Protein AF-A0A933H147-F1 (afdb_monomer)

Sequence (94 aa):
MHCDARVRTSVTIDPDVAERLKDLARRRRASFKETLNEVLRRGLTAQERALEAPPFKVEPHAGGFRPGVDTGKLNQLLDELEVGDFIREAGSGS

Secondary structure (DSSP, 8-state):
--------------HHHHHHHHHHHHHHT--HHHHHHHHHHHHHHHHHHHHHSPP---------PPTT--GGGHHHHHHHHHHHHHHHHTTS--

pLDDT: mean 77.01, std 18.23, range [37.62, 98.31]

Mean predicted aligned error: 16.49 Å

Structure (mmCIF, N/CA/C/O backbone):
data_AF-A0A933H147-F1
#
_entry.id   AF-A0A933H147-F1
#
loop_
_atom_site.group_PDB
_atom_site.id
_atom_site.type_symbol
_atom_site.label_atom_id
_atom_site.label_alt_id
_atom_site.label_comp_id
_atom_site.label_asym_id
_atom_site.label_entity_id
_atom_site.label_seq_id
_atom_site.pdbx_PDB_ins_code
_atom_site.Cartn_x
_atom_site.Cartn_y
_atom_site.Cartn_z
_atom_site.occupancy
_atom_site.B_iso_or_equiv
_atom_site.auth_seq_id
_atom_site.auth_comp_id
_atom_site.auth_asym_id
_atom_site.auth_atom_id
_atom_site.pdbx_PDB_model_num
ATOM 1 N N . MET A 1 1 ? -28.550 -13.875 5.187 1.00 45.47 1 MET A N 1
ATOM 2 C CA . MET A 1 1 ? -27.653 -13.625 6.334 1.00 45.47 1 MET A CA 1
ATOM 3 C C . MET A 1 1 ? -26.331 -13.120 5.777 1.00 45.47 1 MET A C 1
ATOM 5 O O . MET A 1 1 ? -25.663 -13.878 5.092 1.00 45.47 1 MET A O 1
ATOM 9 N N . HIS A 1 2 ? -26.005 -11.840 5.960 1.00 50.91 2 HIS A N 1
ATOM 10 C CA . HIS A 1 2 ? -24.692 -11.303 5.593 1.00 50.91 2 HIS A CA 1
ATOM 11 C C . HIS A 1 2 ? -23.765 -11.508 6.790 1.00 50.91 2 HIS A C 1
ATOM 13 O O . HIS A 1 2 ? -23.769 -10.710 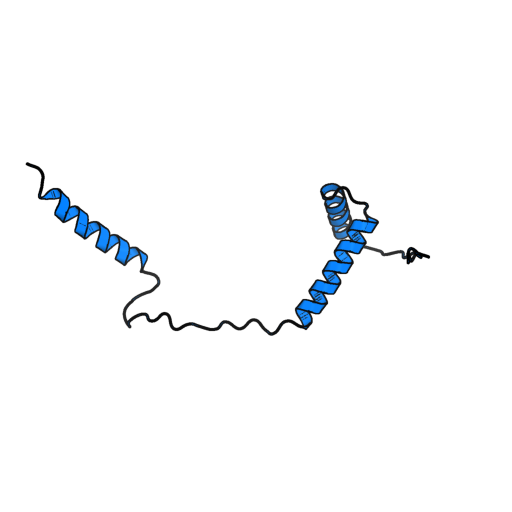7.723 1.00 50.91 2 HIS A O 1
ATOM 19 N N . CYS A 1 3 ? -23.020 -12.611 6.804 1.00 49.94 3 CYS A N 1
ATOM 20 C CA . CYS A 1 3 ? -21.890 -12.728 7.713 1.00 49.94 3 CYS A CA 1
ATOM 21 C C . CYS A 1 3 ? -20.823 -11.749 7.216 1.00 49.94 3 CYS A C 1
ATOM 23 O O . CYS A 1 3 ? -20.243 -11.963 6.153 1.00 49.94 3 CYS A O 1
ATOM 25 N N . ASP A 1 4 ? -20.588 -10.665 7.956 1.00 54.25 4 ASP A N 1
ATOM 26 C CA . ASP A 1 4 ? -19.374 -9.862 7.806 1.00 54.25 4 ASP A CA 1
ATOM 27 C C . ASP A 1 4 ? -18.209 -10.818 8.095 1.00 54.25 4 ASP A C 1
ATOM 29 O O . ASP A 1 4 ? -17.971 -11.185 9.245 1.00 54.25 4 ASP A O 1
ATOM 33 N N . ALA A 1 5 ? -17.573 -11.343 7.043 1.00 65.06 5 ALA A N 1
ATOM 34 C CA . ALA A 1 5 ? -16.484 -12.314 7.117 1.00 65.06 5 ALA A CA 1
ATOM 35 C C . ALA A 1 5 ? -15.219 -11.631 7.659 1.00 65.06 5 ALA A C 1
ATOM 37 O O . ALA A 1 5 ? -14.228 -11.421 6.958 1.00 65.06 5 ALA A O 1
ATOM 38 N N . ARG A 1 6 ? -15.284 -11.195 8.915 1.00 73.75 6 ARG A N 1
ATOM 39 C CA . ARG A 1 6 ? -14.266 -10.387 9.562 1.00 73.75 6 ARG A CA 1
ATOM 40 C C . ARG A 1 6 ? -13.451 -11.268 10.480 1.00 73.75 6 ARG A C 1
ATOM 42 O O . ARG A 1 6 ? -13.843 -11.589 11.596 1.00 73.75 6 ARG A O 1
ATOM 49 N N . VAL A 1 7 ? -12.281 -11.637 9.986 1.00 86.38 7 VAL A N 1
ATOM 50 C CA . VAL A 1 7 ? -11.254 -12.311 10.775 1.00 86.38 7 VAL A CA 1
ATOM 51 C C . VAL A 1 7 ? -10.491 -11.292 11.624 1.00 86.38 7 VAL A C 1
ATOM 53 O O . VAL A 1 7 ? -10.274 -10.148 11.209 1.00 86.38 7 VAL A O 1
ATOM 56 N N . ARG A 1 8 ? -10.101 -11.692 12.840 1.00 88.75 8 ARG A N 1
ATOM 57 C CA . ARG A 1 8 ? -9.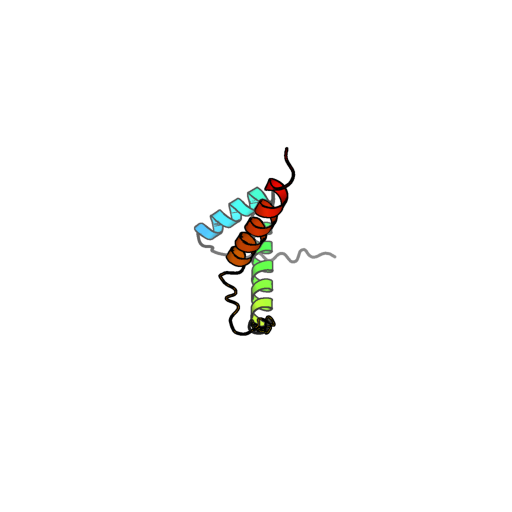224 -10.897 13.708 1.00 88.75 8 ARG A CA 1
ATOM 58 C C . ARG A 1 8 ? -7.787 -11.352 13.503 1.00 88.75 8 ARG A C 1
ATOM 60 O O . ARG A 1 8 ? -7.425 -12.445 13.920 1.00 88.75 8 ARG A O 1
ATOM 67 N N . THR A 1 9 ? -6.978 -10.480 12.918 1.00 87.88 9 THR A N 1
ATOM 68 C CA . THR A 1 9 ? -5.565 -10.743 12.637 1.00 87.88 9 THR A CA 1
ATOM 69 C C . THR A 1 9 ? -4.724 -9.614 13.216 1.00 87.88 9 THR A C 1
ATOM 71 O O . THR A 1 9 ? -5.095 -8.447 13.097 1.00 87.88 9 THR A O 1
ATOM 74 N N . SER A 1 10 ? -3.605 -9.962 13.851 1.00 91.00 10 SER A N 1
ATOM 75 C CA . SER A 1 10 ? -2.563 -9.003 14.220 1.00 91.00 10 SER A CA 1
ATOM 76 C C . SER A 1 10 ? -1.484 -9.051 13.150 1.00 91.00 10 SER A C 1
ATOM 78 O O . SER A 1 10 ? -0.971 -10.127 12.853 1.00 91.00 10 SER A O 1
ATOM 80 N N . VAL A 1 11 ? -1.168 -7.905 12.556 1.00 91.06 11 VAL A N 1
ATOM 81 C CA . VAL A 1 11 ? -0.128 -7.782 11.531 1.00 91.06 11 VAL A CA 1
ATOM 82 C C . VAL A 1 11 ? 0.868 -6.744 12.018 1.00 91.06 11 VAL A C 1
ATOM 84 O O . VAL A 1 11 ? 0.490 -5.604 12.286 1.00 91.06 11 VAL A O 1
ATOM 87 N N . THR A 1 12 ? 2.127 -7.148 12.143 1.00 95.38 12 THR A N 1
ATOM 88 C CA . THR A 1 12 ? 3.238 -6.228 12.389 1.00 95.38 12 THR A CA 1
ATOM 89 C C . THR A 1 12 ? 3.644 -5.608 11.059 1.00 95.38 12 THR A C 1
ATOM 91 O O . THR A 1 12 ? 3.822 -6.328 10.080 1.00 95.38 12 THR A O 1
ATOM 94 N N . ILE A 1 13 ? 3.765 -4.284 11.017 1.00 95.88 13 ILE A N 1
ATOM 95 C CA . ILE A 1 13 ? 4.169 -3.529 9.827 1.00 95.88 13 ILE A CA 1
ATOM 96 C C . ILE A 1 13 ? 5.320 -2.599 10.180 1.00 95.88 13 ILE A C 1
ATOM 98 O O . ILE A 1 13 ? 5.399 -2.113 11.312 1.00 95.88 13 ILE A O 1
ATOM 102 N N . ASP A 1 14 ? 6.180 -2.337 9.203 1.00 97.81 14 ASP A N 1
ATOM 103 C CA . ASP A 1 14 ? 7.289 -1.411 9.379 1.00 97.81 14 ASP A CA 1
ATOM 104 C C . ASP A 1 14 ? 6.791 0.016 9.678 1.00 97.81 14 ASP A C 1
ATOM 106 O O . ASP A 1 14 ? 5.722 0.422 9.194 1.00 97.81 14 ASP A O 1
ATOM 110 N N . PRO A 1 15 ? 7.542 0.803 10.475 1.00 97.50 15 PRO A N 1
ATOM 111 C CA . PRO A 1 15 ? 7.119 2.142 10.876 1.00 97.50 15 PRO A CA 1
ATOM 112 C C . PRO A 1 15 ? 6.843 3.076 9.693 1.00 97.50 15 PRO A C 1
ATOM 114 O O . PRO A 1 15 ? 5.871 3.831 9.717 1.00 97.50 15 PRO A O 1
ATOM 117 N N . ASP A 1 16 ? 7.651 3.014 8.634 1.00 97.88 16 ASP A N 1
ATOM 118 C CA . ASP A 1 16 ? 7.481 3.864 7.455 1.00 97.88 16 ASP A CA 1
ATOM 119 C C . ASP A 1 16 ? 6.210 3.498 6.668 1.00 97.88 16 ASP A C 1
ATOM 121 O O . ASP A 1 16 ? 5.482 4.381 6.204 1.00 97.88 16 ASP A O 1
ATOM 125 N N . VAL A 1 17 ? 5.889 2.205 6.578 1.00 97.69 17 VAL A N 1
ATOM 126 C CA . VAL A 1 17 ? 4.655 1.713 5.956 1.00 97.69 17 VAL A CA 1
ATOM 127 C C . VAL A 1 17 ? 3.439 2.158 6.767 1.00 97.69 17 VAL A C 1
ATOM 129 O O . VAL A 1 17 ? 2.449 2.622 6.192 1.00 97.69 17 VAL A O 1
ATOM 132 N N . ALA A 1 18 ? 3.515 2.078 8.098 1.00 97.25 18 ALA A N 1
ATOM 133 C CA . ALA A 1 18 ? 2.451 2.529 8.989 1.00 97.25 18 ALA A CA 1
ATOM 134 C C . ALA A 1 18 ? 2.135 4.020 8.799 1.00 97.25 18 ALA A C 1
ATOM 136 O O . ALA A 1 18 ? 0.963 4.384 8.665 1.00 97.25 18 ALA A O 1
ATOM 137 N N . GLU A 1 19 ? 3.157 4.877 8.730 1.00 98.12 19 GLU A N 1
ATOM 138 C CA . GLU A 1 19 ? 2.977 6.316 8.508 1.00 98.12 19 GLU A CA 1
ATOM 139 C C . GLU A 1 19 ? 2.372 6.615 7.130 1.00 98.12 19 GLU A C 1
ATOM 141 O O . GLU A 1 19 ? 1.391 7.357 7.027 1.00 98.12 19 GLU A O 1
ATOM 146 N N . ARG A 1 20 ? 2.847 5.949 6.068 1.00 98.00 20 ARG A N 1
ATOM 147 C CA . ARG A 1 20 ? 2.268 6.091 4.718 1.00 98.00 20 ARG A CA 1
ATOM 148 C C . ARG A 1 20 ? 0.793 5.693 4.675 1.00 98.00 20 ARG A C 1
ATOM 150 O O . ARG A 1 20 ? -0.008 6.361 4.013 1.00 98.00 20 ARG A O 1
ATOM 157 N N . LEU A 1 21 ? 0.420 4.623 5.378 1.00 97.75 21 LEU A N 1
ATOM 158 C CA . LEU A 1 21 ? -0.965 4.162 5.473 1.00 97.75 21 LEU A CA 1
ATOM 159 C C . LEU A 1 21 ? -1.845 5.134 6.265 1.00 97.75 21 LEU A C 1
ATOM 161 O O . LEU A 1 21 ? -2.968 5.402 5.838 1.00 97.75 21 LEU A O 1
ATOM 165 N N . LYS A 1 22 ? -1.352 5.705 7.371 1.00 97.69 22 LYS A N 1
ATOM 166 C CA . LYS A 1 22 ? -2.072 6.741 8.136 1.00 97.69 22 LYS A CA 1
ATOM 167 C C . LYS A 1 22 ? -2.321 7.986 7.291 1.00 97.69 22 LYS A C 1
ATOM 169 O O . LYS A 1 22 ? -3.439 8.503 7.262 1.00 97.69 22 LYS A O 1
ATOM 174 N N . ASP A 1 23 ? -1.310 8.434 6.556 1.00 98.31 23 ASP A N 1
ATOM 175 C CA . ASP A 1 23 ? -1.438 9.566 5.647 1.00 98.31 23 ASP A CA 1
ATOM 176 C C . ASP A 1 23 ? -2.448 9.303 4.531 1.00 98.31 23 ASP A C 1
ATOM 178 O O . ASP A 1 23 ? -3.264 10.168 4.201 1.00 98.31 23 ASP A O 1
ATOM 182 N N . LEU A 1 24 ? -2.418 8.100 3.955 1.00 97.88 24 LEU A N 1
ATOM 183 C CA . LEU A 1 24 ? -3.378 7.689 2.940 1.00 97.88 24 LEU A CA 1
ATOM 184 C C . LEU A 1 24 ? -4.806 7.638 3.499 1.00 97.88 24 LEU A C 1
ATOM 186 O O . LEU A 1 24 ? -5.721 8.152 2.857 1.00 97.88 24 LEU A O 1
ATOM 190 N N . ALA A 1 25 ? -4.984 7.087 4.700 1.00 97.88 25 ALA A N 1
ATOM 191 C CA . ALA A 1 25 ? -6.269 7.020 5.389 1.00 97.88 25 ALA A CA 1
ATOM 192 C C . ALA A 1 25 ? -6.840 8.422 5.644 1.00 97.88 25 ALA A C 1
ATOM 194 O O . ALA A 1 25 ? -7.998 8.692 5.322 1.00 97.88 25 ALA A O 1
ATOM 195 N N . ARG A 1 26 ? -5.997 9.352 6.117 1.00 97.88 26 ARG A N 1
ATOM 196 C CA . ARG A 1 26 ? -6.351 10.765 6.314 1.00 97.88 26 ARG A CA 1
ATOM 197 C C . ARG A 1 26 ? -6.787 11.430 5.009 1.00 97.88 26 ARG A C 1
ATOM 199 O O . ARG A 1 26 ? -7.836 12.068 4.979 1.00 97.88 26 ARG A O 1
ATOM 206 N N . ARG A 1 27 ? -6.023 11.251 3.923 1.00 97.81 27 ARG A N 1
ATOM 207 C CA . ARG A 1 27 ? -6.357 11.800 2.594 1.00 97.81 27 ARG A CA 1
ATOM 208 C C . ARG A 1 27 ? -7.687 11.265 2.059 1.00 97.81 27 ARG A C 1
ATOM 210 O O . ARG A 1 27 ? -8.427 12.007 1.422 1.00 97.81 27 ARG A O 1
ATOM 217 N N . ARG A 1 28 ? -7.995 9.996 2.331 1.00 95.88 28 ARG A N 1
ATOM 218 C CA . ARG A 1 28 ? -9.215 9.317 1.866 1.00 95.88 28 ARG A CA 1
ATOM 219 C C . ARG A 1 28 ? -10.405 9.440 2.818 1.00 95.88 28 ARG A C 1
ATOM 221 O O . ARG A 1 28 ? -11.487 8.995 2.459 1.00 95.88 28 ARG A O 1
ATOM 228 N N . ARG A 1 29 ? -10.218 10.028 4.008 1.00 96.81 29 ARG A N 1
ATOM 229 C CA . ARG A 1 29 ? -11.209 10.049 5.102 1.00 96.81 29 ARG A CA 1
ATOM 230 C C . ARG A 1 29 ? -11.752 8.649 5.431 1.00 96.81 29 ARG A C 1
ATOM 232 O O . ARG A 1 29 ? -12.940 8.487 5.686 1.00 96.81 29 ARG A O 1
ATOM 239 N N . ALA A 1 30 ? -10.876 7.648 5.417 1.00 95.94 30 ALA A N 1
ATOM 240 C CA . ALA A 1 30 ? -11.205 6.252 5.704 1.00 95.94 30 ALA A CA 1
ATOM 241 C C . ALA A 1 30 ? -10.493 5.778 6.977 1.00 95.94 30 ALA A C 1
ATOM 243 O O . ALA A 1 30 ? -9.518 6.392 7.419 1.00 95.94 30 ALA A O 1
ATOM 244 N N . SER A 1 31 ? -10.939 4.667 7.570 1.00 96.56 31 SER A N 1
ATOM 245 C CA . SER A 1 31 ? -10.215 4.081 8.700 1.00 96.56 31 SER A CA 1
ATOM 246 C C . SER A 1 31 ? -8.890 3.451 8.258 1.00 96.56 31 SER A C 1
ATOM 248 O O . SER A 1 31 ? -8.704 3.045 7.104 1.00 96.56 31 SER A O 1
ATOM 250 N N . PHE A 1 32 ? -7.964 3.305 9.210 1.00 94.62 32 PHE A N 1
ATOM 251 C CA . PHE A 1 32 ? -6.695 2.614 8.977 1.00 94.62 32 PHE A CA 1
ATOM 252 C C . PHE A 1 32 ? -6.911 1.177 8.476 1.00 94.62 32 PHE A C 1
ATOM 254 O O . PHE A 1 32 ? -6.258 0.752 7.530 1.00 94.62 32 PHE A O 1
ATOM 261 N N . LYS A 1 33 ? -7.879 0.447 9.055 1.00 93.06 33 LYS A N 1
ATOM 262 C CA . LYS A 1 33 ? -8.207 -0.937 8.666 1.00 93.06 33 LYS A CA 1
ATOM 263 C C . LYS A 1 33 ? -8.697 -1.022 7.220 1.00 93.06 33 LYS A C 1
ATOM 265 O O . LYS A 1 33 ? -8.295 -1.921 6.488 1.00 93.06 33 LYS A O 1
ATOM 270 N N . GLU A 1 34 ? -9.599 -0.126 6.827 1.00 95.25 34 GLU A N 1
ATOM 271 C CA . GLU A 1 34 ? -10.126 -0.088 5.459 1.00 95.25 34 GLU A CA 1
ATOM 272 C C . GLU A 1 34 ? -9.012 0.217 4.465 1.00 95.25 34 GLU A C 1
ATOM 274 O O . GLU A 1 34 ? -8.838 -0.525 3.502 1.00 95.25 34 GLU A O 1
ATOM 279 N N . THR A 1 35 ? -8.201 1.231 4.766 1.00 97.12 35 THR A N 1
ATOM 280 C CA . THR A 1 35 ? -7.067 1.635 3.929 1.00 97.12 35 THR A CA 1
ATOM 281 C C . THR A 1 35 ? -6.042 0.508 3.792 1.00 97.12 35 THR A C 1
ATOM 283 O O . THR A 1 35 ? -5.628 0.196 2.679 1.00 97.12 35 THR A O 1
ATOM 286 N N . LEU A 1 36 ? -5.670 -0.148 4.898 1.00 95.62 36 LEU A N 1
ATOM 287 C CA . LEU A 1 36 ? -4.753 -1.291 4.902 1.00 95.62 36 LEU A CA 1
ATOM 288 C C . LEU A 1 36 ? -5.280 -2.425 4.015 1.00 95.62 36 LEU A C 1
ATOM 290 O O . LEU A 1 36 ? -4.575 -2.892 3.124 1.00 95.62 36 LEU A O 1
ATOM 294 N N . ASN A 1 37 ? -6.531 -2.841 4.219 1.00 95.00 37 ASN A N 1
ATOM 295 C CA . ASN A 1 37 ? -7.126 -3.925 3.441 1.00 95.00 37 ASN A CA 1
ATOM 296 C C . ASN A 1 37 ? -7.247 -3.576 1.954 1.00 95.00 37 ASN A C 1
ATOM 298 O O . ASN A 1 37 ? -7.028 -4.434 1.104 1.00 95.00 37 ASN A O 1
ATOM 302 N N . GLU A 1 38 ? -7.599 -2.336 1.619 1.00 95.94 38 GLU A N 1
ATOM 303 C CA . GLU A 1 38 ? -7.699 -1.883 0.232 1.00 95.94 38 GLU A CA 1
ATOM 304 C C . GLU A 1 38 ? -6.331 -1.885 -0.462 1.00 95.94 38 GLU A C 1
ATOM 306 O O . GLU A 1 38 ? -6.212 -2.368 -1.590 1.00 95.94 38 GLU A O 1
ATOM 311 N N . VAL A 1 39 ? -5.293 -1.388 0.218 1.00 96.88 39 VAL A N 1
ATOM 312 C CA . VAL A 1 39 ? -3.915 -1.399 -0.289 1.00 96.88 39 VAL A CA 1
ATOM 313 C C . VAL A 1 39 ? -3.432 -2.830 -0.505 1.00 96.88 39 VAL A C 1
ATOM 315 O O . VAL A 1 39 ? -2.910 -3.123 -1.578 1.00 96.88 39 VAL A O 1
ATOM 318 N N . LEU A 1 40 ? -3.667 -3.735 0.451 1.00 95.69 40 LEU A N 1
ATOM 319 C CA . LEU A 1 40 ? -3.299 -5.147 0.315 1.00 95.69 40 LEU A CA 1
ATOM 320 C C . LEU A 1 40 ? -4.022 -5.820 -0.857 1.00 95.69 40 LEU A C 1
ATOM 322 O O . LEU A 1 40 ? -3.374 -6.472 -1.668 1.00 95.69 40 LEU A O 1
ATOM 326 N N . ARG A 1 41 ? -5.339 -5.615 -1.007 1.00 95.88 41 ARG A N 1
ATOM 327 C CA . ARG A 1 41 ? -6.106 -6.160 -2.145 1.00 95.88 41 ARG A CA 1
ATOM 328 C C . ARG A 1 41 ? -5.537 -5.692 -3.481 1.00 95.88 41 ARG A C 1
ATOM 330 O O . ARG A 1 41 ? -5.304 -6.506 -4.365 1.00 95.88 41 ARG A O 1
ATOM 337 N N . ARG A 1 42 ? -5.274 -4.389 -3.615 1.00 96.19 42 ARG A N 1
ATOM 338 C CA . ARG A 1 42 ? -4.678 -3.822 -4.834 1.00 96.19 42 ARG A CA 1
ATOM 339 C C . ARG A 1 42 ? -3.276 -4.360 -5.089 1.00 96.19 42 ARG A C 1
ATOM 341 O O . ARG A 1 42 ? -2.954 -4.636 -6.238 1.00 96.19 42 ARG A O 1
ATOM 348 N N . GLY A 1 43 ? -2.468 -4.508 -4.040 1.00 94.88 43 GLY A N 1
ATOM 349 C CA . GLY A 1 43 ? -1.124 -5.072 -4.125 1.00 94.88 43 GLY A CA 1
ATOM 350 C C . GLY A 1 43 ? -1.137 -6.510 -4.638 1.00 94.88 43 GLY A C 1
ATOM 351 O O . GLY A 1 43 ? -0.412 -6.813 -5.578 1.00 94.88 43 GLY A O 1
ATOM 352 N N . LEU A 1 44 ? -2.012 -7.359 -4.090 1.00 95.19 44 LEU A N 1
ATOM 353 C CA . LEU A 1 44 ? -2.161 -8.752 -4.524 1.00 95.19 44 LEU A CA 1
ATOM 354 C C . LEU A 1 44 ? -2.622 -8.843 -5.985 1.00 95.19 44 LEU A C 1
ATOM 356 O O . LEU A 1 44 ? -1.974 -9.508 -6.784 1.00 95.19 44 LEU A O 1
ATOM 360 N N . THR A 1 45 ? -3.649 -8.082 -6.378 1.00 94.38 45 THR A N 1
ATOM 361 C CA . THR A 1 45 ? -4.107 -8.051 -7.778 1.00 94.38 45 THR A CA 1
ATOM 362 C C . THR A 1 45 ? -3.046 -7.506 -8.737 1.00 94.38 45 THR A C 1
ATOM 364 O O . THR A 1 45 ? -2.934 -7.966 -9.871 1.00 94.38 45 THR A O 1
ATOM 367 N N . ALA A 1 46 ? -2.261 -6.509 -8.320 1.00 93.12 46 ALA A N 1
ATOM 368 C CA . ALA A 1 46 ? -1.170 -5.985 -9.139 1.00 93.12 46 ALA A CA 1
ATOM 369 C C . ALA A 1 46 ? -0.051 -7.022 -9.323 1.00 93.12 46 ALA A C 1
ATOM 371 O O . ALA A 1 46 ? 0.505 -7.112 -10.414 1.00 93.12 46 ALA A O 1
ATOM 372 N N . GLN A 1 47 ? 0.247 -7.817 -8.291 1.00 90.88 47 GLN A N 1
ATOM 373 C CA . GLN A 1 47 ? 1.210 -8.916 -8.378 1.00 90.88 47 GLN A CA 1
ATOM 374 C C . GLN A 1 47 ? 0.717 -10.030 -9.304 1.00 90.88 4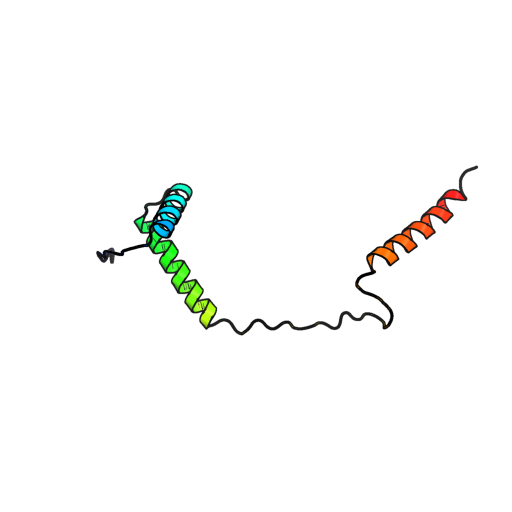7 GLN A C 1
ATOM 376 O O . GLN A 1 47 ? 1.469 -10.451 -10.176 1.00 90.88 47 GLN A O 1
ATOM 381 N N . GLU A 1 48 ? -0.543 -10.452 -9.181 1.00 89.69 48 GLU A N 1
ATOM 382 C CA . GLU A 1 48 ? -1.156 -11.445 -10.078 1.00 89.69 48 GLU A CA 1
ATOM 383 C C . GLU A 1 48 ? -1.069 -10.996 -11.543 1.00 89.69 48 GLU A C 1
ATOM 385 O O . GLU A 1 48 ? -0.546 -11.714 -12.391 1.00 89.69 48 GLU A O 1
ATOM 390 N N . ARG A 1 49 ? -1.465 -9.751 -11.834 1.00 87.06 49 ARG A N 1
ATOM 391 C CA . ARG A 1 49 ? -1.373 -9.191 -13.193 1.00 87.06 49 ARG A CA 1
ATOM 392 C C . ARG A 1 49 ? 0.056 -9.095 -13.710 1.00 87.06 49 ARG A C 1
ATOM 394 O O . ARG A 1 49 ? 0.274 -9.264 -14.903 1.00 87.06 49 ARG A O 1
ATOM 401 N N . ALA A 1 50 ? 1.019 -8.787 -12.845 1.00 83.06 50 ALA A N 1
ATOM 402 C CA . ALA A 1 50 ? 2.422 -8.725 -13.237 1.00 83.06 50 ALA A CA 1
ATOM 403 C C . ALA A 1 50 ? 2.977 -10.112 -13.598 1.00 83.06 50 ALA A C 1
ATOM 405 O O . ALA A 1 50 ? 3.812 -10.207 -14.491 1.00 83.06 50 ALA A O 1
ATOM 406 N N . LEU A 1 51 ? 2.498 -11.173 -12.941 1.00 79.81 51 LEU A N 1
ATOM 407 C CA . LEU A 1 51 ? 2.858 -12.555 -13.271 1.00 79.81 51 LEU A CA 1
ATOM 408 C C . LEU A 1 51 ? 2.245 -13.015 -14.602 1.00 79.81 51 LEU A C 1
ATOM 410 O O . LEU A 1 51 ? 2.860 -13.800 -15.317 1.00 79.81 51 LEU A O 1
ATOM 414 N N . GLU A 1 52 ? 1.052 -12.525 -14.940 1.00 81.38 52 GLU A N 1
ATOM 415 C CA . GLU A 1 52 ? 0.342 -12.875 -16.178 1.00 81.38 52 GLU A CA 1
ATOM 416 C C . GLU A 1 52 ? 0.729 -12.004 -17.387 1.00 81.38 52 GLU A C 1
ATOM 418 O O . GLU A 1 52 ? 0.399 -12.341 -18.527 1.00 81.38 52 GLU A O 1
ATOM 423 N N . ALA A 1 53 ? 1.408 -10.875 -17.172 1.00 74.69 53 ALA A N 1
ATOM 424 C CA . ALA A 1 53 ? 1.747 -9.951 -18.246 1.00 74.69 53 ALA A CA 1
ATOM 425 C C . ALA A 1 53 ? 2.826 -10.548 -19.173 1.00 74.69 53 ALA A C 1
ATOM 427 O O . ALA A 1 53 ? 3.901 -10.930 -18.697 1.00 74.69 53 ALA A O 1
ATOM 428 N N . PRO A 1 54 ? 2.602 -10.592 -20.504 1.00 74.9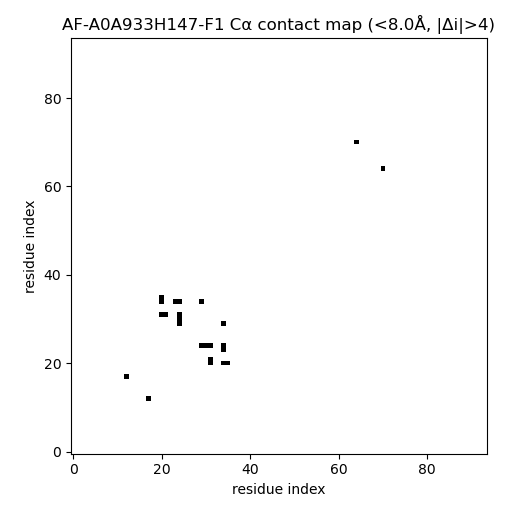4 54 PRO A N 1
ATOM 429 C CA . PRO A 1 54 ? 3.658 -10.968 -21.432 1.00 74.94 54 PRO A CA 1
ATOM 430 C C . PRO A 1 54 ? 4.812 -9.956 -21.339 1.00 74.94 54 PRO A C 1
ATOM 432 O O . PRO A 1 54 ? 4.576 -8.777 -21.052 1.00 74.94 54 PRO A O 1
ATOM 435 N N . PRO A 1 55 ? 6.062 -10.381 -21.598 1.00 75.69 55 PRO A N 1
ATOM 436 C CA . PRO A 1 55 ? 7.201 -9.476 -21.575 1.00 75.69 55 PRO A CA 1
ATOM 437 C C . PRO A 1 55 ? 6.950 -8.300 -22.519 1.00 75.69 55 PRO A C 1
ATOM 439 O O . PRO A 1 55 ? 6.466 -8.486 -23.638 1.00 75.69 55 PRO A O 1
ATOM 442 N N . PHE A 1 56 ? 7.288 -7.092 -22.065 1.00 74.62 56 PHE A N 1
ATOM 443 C CA . PHE A 1 56 ? 7.182 -5.893 -22.886 1.00 74.62 56 PHE A CA 1
ATOM 444 C C . PHE A 1 56 ? 8.027 -6.069 -24.153 1.00 74.62 56 PHE A C 1
ATOM 446 O O . PHE A 1 56 ? 9.251 -6.193 -24.082 1.00 74.62 56 PHE A O 1
ATOM 453 N N . LYS A 1 57 ? 7.361 -6.107 -25.310 1.00 75.56 57 LYS A N 1
ATOM 454 C CA . LYS A 1 57 ? 8.003 -6.144 -26.623 1.00 75.56 57 LYS A CA 1
ATOM 455 C C . LYS A 1 57 ? 7.876 -4.775 -27.268 1.00 75.56 57 LYS A C 1
ATOM 457 O O . LYS A 1 57 ? 6.776 -4.248 -27.406 1.00 75.56 57 LYS A O 1
ATOM 462 N N . VAL A 1 58 ? 9.015 -4.214 -27.660 1.00 76.56 58 VAL A N 1
ATOM 463 C CA . VAL A 1 58 ? 9.055 -3.054 -28.549 1.00 76.56 58 VAL A CA 1
ATOM 464 C C . VAL A 1 58 ? 8.917 -3.589 -29.967 1.00 76.56 58 VAL A C 1
ATOM 466 O O . VAL A 1 58 ? 9.777 -4.344 -30.408 1.00 76.56 58 VAL A O 1
ATOM 469 N N . GLU A 1 59 ? 7.851 -3.202 -30.662 1.00 75.38 59 GLU A N 1
ATOM 470 C CA . GLU A 1 59 ? 7.690 -3.444 -32.097 1.00 75.38 59 GLU A CA 1
ATOM 471 C C . GLU A 1 59 ? 8.272 -2.231 -32.847 1.00 75.38 59 GLU A C 1
ATOM 473 O O . GLU A 1 59 ? 7.645 -1.166 -32.877 1.00 75.38 59 GLU A O 1
ATOM 478 N N . PRO A 1 60 ? 9.505 -2.314 -33.386 1.00 69.88 60 PRO A N 1
ATOM 479 C CA . PRO A 1 60 ? 10.099 -1.204 -34.112 1.00 69.88 60 PRO A CA 1
ATOM 480 C C . PRO A 1 60 ? 9.365 -1.010 -35.441 1.00 69.88 60 PRO A C 1
ATOM 482 O O . PRO A 1 60 ? 9.390 -1.868 -36.322 1.00 69.88 60 PRO A O 1
ATOM 485 N N . HIS A 1 61 ? 8.743 0.151 -35.615 1.00 68.06 61 HIS A N 1
ATOM 486 C CA . HIS A 1 61 ? 8.210 0.553 -36.909 1.00 68.06 61 HIS A CA 1
ATOM 487 C C . HIS A 1 61 ? 9.319 1.191 -37.746 1.00 68.06 61 HIS A C 1
ATOM 489 O O . HIS A 1 61 ? 9.981 2.134 -37.310 1.00 68.06 61 HIS A O 1
ATOM 495 N N . ALA A 1 62 ? 9.513 0.697 -38.971 1.00 68.56 62 ALA A N 1
ATOM 496 C CA . ALA A 1 62 ? 10.377 1.354 -39.942 1.00 68.56 62 ALA A CA 1
ATOM 497 C C . ALA A 1 62 ? 9.740 2.699 -40.321 1.00 68.56 62 ALA A C 1
ATOM 499 O O . ALA A 1 62 ? 8.782 2.743 -41.088 1.00 68.56 62 ALA A O 1
ATOM 500 N N . GLY A 1 63 ? 10.259 3.798 -39.771 1.00 64.31 63 GLY A N 1
ATOM 501 C CA . GLY A 1 63 ? 9.724 5.155 -39.937 1.00 64.31 63 GLY A CA 1
ATOM 502 C C . GLY A 1 63 ? 9.803 5.740 -41.354 1.00 64.31 63 GLY A C 1
ATOM 503 O O . GLY A 1 63 ? 9.733 6.952 -41.501 1.00 64.31 63 GLY A O 1
ATOM 504 N N . GLY A 1 64 ? 9.982 4.920 -42.397 1.00 59.28 64 GLY A N 1
ATOM 505 C CA . GLY A 1 64 ? 9.943 5.343 -43.802 1.00 59.28 64 GLY A CA 1
ATOM 506 C C . GLY A 1 64 ? 10.959 6.422 -44.196 1.00 59.28 64 GLY A C 1
ATOM 507 O O . GLY A 1 64 ? 10.829 7.016 -45.265 1.00 59.28 64 GLY A O 1
ATOM 508 N N . PHE A 1 65 ? 11.951 6.707 -43.349 1.00 61.50 65 PHE A N 1
ATOM 509 C CA . PHE A 1 65 ? 12.901 7.782 -43.590 1.00 61.50 65 PHE A CA 1
ATOM 510 C C . PHE A 1 65 ? 13.818 7.418 -44.754 1.00 61.50 65 PHE A C 1
ATOM 512 O O . PHE A 1 65 ? 14.400 6.331 -44.806 1.00 61.50 65 PHE A O 1
ATO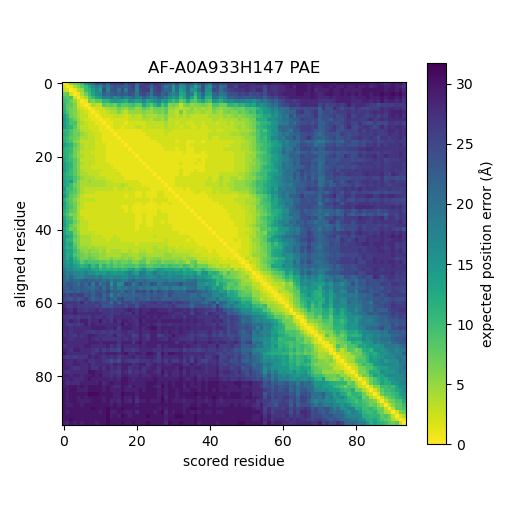M 519 N N . ARG A 1 66 ? 13.933 8.343 -45.712 1.00 59.34 66 ARG A N 1
ATOM 520 C CA . ARG A 1 66 ? 14.866 8.199 -46.828 1.00 59.34 66 ARG A CA 1
ATOM 521 C C . ARG A 1 66 ? 16.298 8.166 -46.273 1.00 59.34 66 ARG A C 1
ATOM 523 O O . ARG A 1 66 ? 16.601 8.951 -45.371 1.00 59.34 66 ARG A O 1
ATOM 530 N N . PRO A 1 67 ? 17.185 7.306 -46.800 1.00 55.75 67 PRO A N 1
ATOM 531 C CA . PRO A 1 67 ? 18.592 7.323 -46.417 1.00 55.75 67 PRO A CA 1
ATOM 532 C C . PRO A 1 67 ? 19.165 8.734 -46.620 1.00 55.75 67 PRO A C 1
ATOM 534 O O . PRO A 1 67 ? 19.002 9.320 -47.689 1.00 55.75 67 PRO A O 1
ATOM 537 N N . GLY A 1 68 ? 19.779 9.290 -45.572 1.00 60.66 68 GLY A N 1
ATOM 538 C CA . GLY A 1 68 ? 20.291 10.666 -45.544 1.00 60.66 68 GLY A CA 1
ATOM 539 C C . GLY A 1 68 ? 19.435 11.672 -44.764 1.00 60.66 68 GLY A C 1
ATOM 540 O O . GLY A 1 68 ? 19.892 12.789 -44.546 1.00 60.66 68 GLY A O 1
ATOM 541 N N . VAL A 1 69 ? 18.238 11.295 -44.299 1.00 59.38 69 VAL A N 1
ATOM 542 C CA . VAL A 1 69 ? 17.430 12.129 -43.392 1.00 59.38 69 VAL A CA 1
ATOM 543 C C . VAL A 1 69 ? 17.778 11.791 -41.942 1.00 59.38 69 VAL A C 1
ATOM 545 O O . VAL A 1 69 ? 17.433 10.722 -41.442 1.00 59.38 69 VAL A O 1
ATOM 548 N N . ASP A 1 70 ? 18.472 12.708 -41.268 1.00 61.47 70 ASP A N 1
ATOM 549 C CA . ASP A 1 70 ? 18.768 12.619 -39.837 1.00 61.47 70 ASP A CA 1
ATOM 550 C C . ASP A 1 70 ? 17.521 13.017 -39.031 1.00 61.47 70 ASP A C 1
ATOM 552 O O . ASP A 1 70 ? 17.134 14.186 -38.972 1.00 61.47 70 ASP A O 1
ATOM 556 N N . THR A 1 71 ? 16.871 12.034 -38.406 1.00 63.00 71 THR A N 1
ATOM 557 C CA . THR A 1 71 ? 15.660 12.238 -37.596 1.00 63.00 71 THR A CA 1
ATOM 558 C C . THR A 1 71 ? 15.894 13.120 -36.366 1.00 63.00 71 THR A C 1
ATOM 560 O O . THR A 1 71 ? 14.935 13.658 -35.818 1.00 63.00 71 THR A O 1
ATOM 563 N N . GLY A 1 72 ? 17.147 13.300 -35.931 1.00 65.81 72 GLY A N 1
ATOM 564 C CA . GLY A 1 72 ? 17.521 14.227 -34.861 1.00 65.81 72 GLY A CA 1
ATOM 565 C C . GLY A 1 72 ? 17.608 15.689 -35.314 1.00 65.81 72 GLY A C 1
ATOM 566 O O . GLY A 1 72 ? 17.652 16.584 -34.473 1.00 65.81 72 GLY A O 1
ATOM 567 N N . LYS A 1 73 ? 17.599 15.944 -36.629 1.00 59.94 73 LYS A N 1
ATOM 568 C CA . LYS A 1 73 ? 17.722 17.279 -37.237 1.00 59.94 73 LYS A CA 1
ATOM 569 C C . LYS A 1 73 ? 16.452 17.744 -37.948 1.00 59.94 73 LYS A C 1
ATOM 571 O O . LYS A 1 73 ? 16.489 18.720 -38.688 1.00 59.94 73 LYS A O 1
ATOM 576 N N . LEU A 1 74 ? 15.311 17.100 -37.689 1.00 65.88 74 LEU A N 1
ATOM 577 C CA . LEU A 1 74 ? 14.019 17.508 -38.257 1.00 65.88 74 LEU A CA 1
ATOM 578 C C . LEU A 1 74 ? 13.664 18.969 -37.928 1.00 65.88 74 LEU A C 1
ATOM 580 O O . LEU A 1 74 ? 13.076 19.642 -38.766 1.00 65.88 74 LEU A O 1
ATOM 584 N N . ASN A 1 75 ? 14.083 19.478 -36.763 1.00 61.91 75 ASN A N 1
ATOM 585 C CA . ASN A 1 75 ? 13.911 20.891 -36.408 1.00 61.91 75 ASN A CA 1
ATOM 586 C C . ASN A 1 75 ? 14.700 21.837 -37.335 1.00 61.91 75 ASN A C 1
ATOM 588 O O . ASN A 1 75 ? 14.173 22.871 -37.713 1.00 61.91 75 ASN A O 1
ATOM 592 N N . GLN A 1 76 ? 15.903 21.458 -37.787 1.00 61.44 76 GLN A N 1
ATOM 593 C CA . GLN A 1 76 ? 16.715 22.299 -38.684 1.00 61.44 76 GLN A CA 1
ATOM 594 C C . GLN A 1 76 ? 16.103 22.427 -40.084 1.00 61.44 76 GLN A C 1
ATOM 596 O O . GLN A 1 76 ? 16.236 23.463 -40.725 1.00 61.44 76 GLN A O 1
ATOM 601 N N . LEU A 1 77 ? 15.394 21.393 -40.552 1.00 59.66 77 LEU A N 1
ATOM 602 C CA . LEU A 1 77 ? 14.650 21.463 -41.814 1.00 59.66 77 LEU A CA 1
ATOM 603 C C . LEU A 1 77 ? 13.459 22.430 -41.723 1.00 59.66 77 LEU A C 1
ATOM 605 O O . LEU A 1 77 ? 13.077 23.013 -42.734 1.00 59.66 77 LEU A O 1
ATOM 609 N N . LEU A 1 78 ? 12.877 22.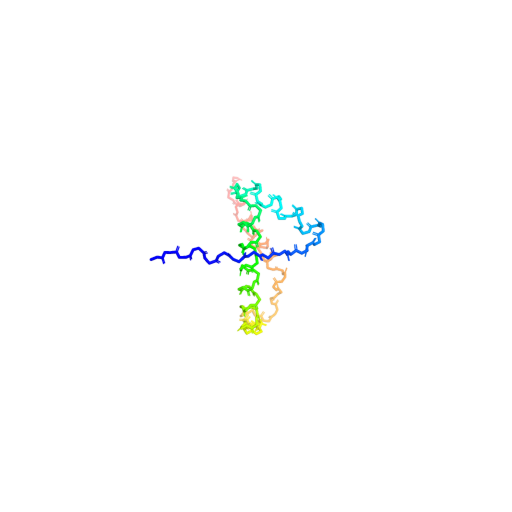604 -40.530 1.00 61.06 78 LEU A N 1
ATOM 610 C CA . LEU A 1 78 ? 11.818 23.586 -40.299 1.00 61.06 78 LEU A CA 1
ATOM 611 C C . LEU A 1 78 ? 12.376 25.018 -40.349 1.00 61.06 78 LEU A C 1
ATOM 613 O O . LEU A 1 78 ? 11.777 25.862 -41.011 1.00 61.06 78 LEU A O 1
ATOM 617 N N . ASP A 1 79 ? 13.548 25.255 -39.747 1.00 60.03 79 ASP A N 1
ATOM 618 C CA . ASP A 1 79 ? 14.234 26.557 -39.783 1.00 60.03 79 ASP A CA 1
ATOM 619 C C . ASP A 1 79 ? 14.589 26.989 -41.224 1.00 60.03 79 ASP A C 1
ATOM 621 O O . ASP A 1 79 ? 14.378 28.138 -41.609 1.00 60.03 79 ASP A O 1
ATOM 625 N N . GLU A 1 80 ? 15.085 26.072 -42.068 1.00 57.75 80 GLU A N 1
ATOM 626 C CA . GLU A 1 80 ? 15.417 26.375 -43.474 1.00 57.75 80 GLU A CA 1
ATOM 627 C C . GLU A 1 80 ? 14.183 26.740 -44.324 1.00 57.75 80 GLU A C 1
ATOM 629 O O . GLU A 1 80 ? 14.274 27.577 -45.226 1.00 57.75 80 GLU A O 1
ATOM 634 N N . LEU A 1 81 ? 13.022 26.145 -44.029 1.00 58.22 81 LEU A N 1
ATOM 635 C CA . LEU A 1 81 ? 11.747 26.469 -44.681 1.00 58.22 81 LEU A CA 1
ATOM 636 C C . LEU A 1 81 ? 11.21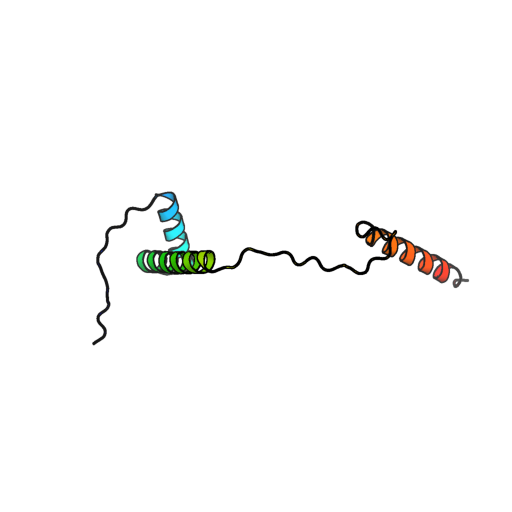7 27.855 -44.270 1.00 58.22 81 LEU A C 1
ATOM 638 O O . LEU A 1 81 ? 10.601 28.532 -45.092 1.00 58.22 81 LEU A O 1
ATOM 642 N N . GLU A 1 82 ? 11.490 28.301 -43.042 1.00 56.62 82 GLU A N 1
ATOM 643 C CA . GLU A 1 82 ? 11.071 29.615 -42.534 1.00 56.62 82 GLU A CA 1
ATOM 644 C C . GLU A 1 82 ? 11.878 30.770 -43.164 1.00 56.62 82 GLU A C 1
ATOM 646 O O . GLU A 1 82 ? 11.330 31.829 -43.478 1.00 56.62 82 GLU A O 1
ATOM 651 N N . VAL A 1 83 ? 13.167 30.553 -43.453 1.00 56.09 83 VAL A N 1
ATOM 652 C CA . VAL A 1 83 ? 14.043 31.554 -44.099 1.00 56.09 83 VAL A CA 1
ATOM 653 C C . VAL A 1 83 ? 13.636 31.836 -45.553 1.00 56.09 83 VAL A C 1
ATOM 655 O O . VAL A 1 83 ? 13.775 32.964 -46.032 1.00 56.09 83 VAL A O 1
ATOM 658 N N . GLY A 1 84 ? 13.104 30.836 -46.264 1.00 53.75 84 GLY A N 1
ATOM 659 C CA . GLY A 1 84 ? 12.671 30.981 -47.658 1.00 53.75 84 GLY A CA 1
ATOM 660 C C . GLY A 1 84 ? 11.458 31.900 -47.840 1.00 53.75 84 GLY A C 1
ATOM 661 O O . GLY A 1 84 ? 11.385 32.628 -48.833 1.00 53.75 84 GLY A O 1
ATOM 662 N N . ASP A 1 85 ? 10.531 31.911 -46.880 1.00 53.59 85 ASP A N 1
ATOM 663 C CA . ASP A 1 85 ? 9.320 32.735 -46.967 1.00 53.59 85 ASP A CA 1
ATOM 664 C C . ASP A 1 85 ? 9.607 34.208 -46.595 1.00 53.59 85 ASP A C 1
ATOM 666 O O . ASP A 1 85 ? 9.044 35.121 -47.200 1.00 53.59 85 ASP A O 1
ATOM 670 N N . PHE A 1 86 ? 10.597 34.465 -45.727 1.00 49.38 86 PHE A N 1
ATOM 671 C CA . PHE A 1 86 ? 11.026 35.825 -45.358 1.00 49.38 86 PHE A CA 1
ATOM 672 C C . PHE A 1 86 ? 11.607 36.629 -46.541 1.00 49.38 86 PHE A C 1
ATOM 674 O O . PHE A 1 86 ? 11.418 37.842 -46.635 1.00 49.38 86 PHE A O 1
ATOM 681 N N . ILE A 1 87 ? 12.282 35.965 -47.489 1.00 53.31 87 ILE A N 1
ATOM 682 C CA . ILE A 1 87 ? 12.883 36.622 -48.668 1.00 53.31 87 ILE A CA 1
ATOM 683 C C . ILE A 1 87 ? 11.814 37.015 -49.707 1.00 53.31 87 ILE A C 1
ATOM 685 O O . ILE A 1 87 ? 12.025 37.941 -50.491 1.00 53.31 87 ILE A O 1
ATOM 689 N N . ARG A 1 88 ? 10.643 36.363 -49.702 1.00 51.47 88 ARG A N 1
ATOM 690 C CA . ARG A 1 88 ? 9.553 36.655 -50.646 1.00 51.47 88 ARG A CA 1
ATOM 691 C C . ARG A 1 88 ? 8.673 37.828 -50.200 1.00 51.47 88 ARG A C 1
ATOM 693 O O . ARG A 1 88 ? 8.198 38.568 -51.059 1.00 51.47 88 ARG A O 1
ATOM 700 N N . GLU A 1 89 ? 8.518 38.039 -48.894 1.00 54.72 89 GLU A N 1
ATOM 701 C CA . GLU A 1 89 ? 7.738 39.155 -48.329 1.00 54.72 89 GLU A CA 1
ATOM 702 C C . GLU A 1 89 ? 8.471 40.511 -48.473 1.00 54.72 89 GLU A C 1
ATOM 704 O O . GLU A 1 89 ? 7.852 41.536 -48.753 1.00 54.72 89 GLU A O 1
ATOM 709 N N . ALA A 1 90 ? 9.809 40.539 -48.382 1.00 54.72 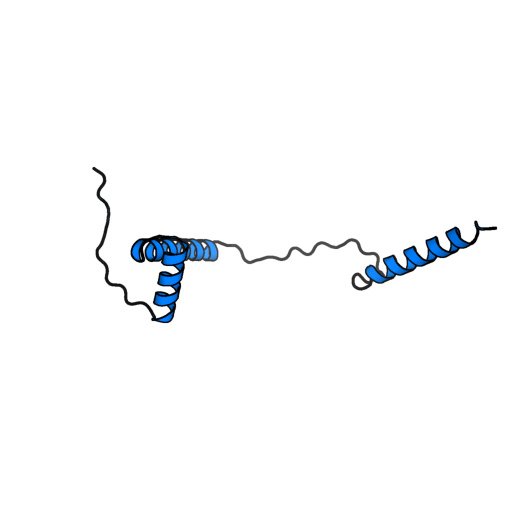90 ALA A N 1
ATOM 710 C CA . ALA A 1 90 ? 10.600 41.780 -48.437 1.00 54.72 90 ALA A CA 1
ATOM 711 C C . ALA A 1 90 ? 10.729 42.420 -49.843 1.00 54.72 90 ALA A C 1
ATOM 713 O O . ALA A 1 90 ? 11.288 43.508 -49.974 1.00 54.72 90 ALA A O 1
ATOM 714 N N . GLY A 1 91 ? 10.219 41.772 -50.898 1.00 53.41 91 GLY A N 1
ATOM 715 C CA . GLY A 1 91 ? 10.214 42.291 -52.277 1.00 53.41 91 GLY A CA 1
ATOM 716 C C . GLY A 1 91 ? 8.942 43.050 -52.681 1.00 53.41 91 GLY A C 1
ATOM 717 O O . GLY A 1 91 ? 8.814 43.456 -53.834 1.00 53.41 91 GLY A O 1
ATOM 718 N N . SER A 1 92 ? 7.990 43.225 -51.764 1.00 53.00 92 SER A N 1
ATOM 719 C CA . SER A 1 92 ? 6.673 43.820 -52.017 1.00 53.00 92 SER A CA 1
ATOM 720 C C . SER A 1 92 ? 6.413 44.973 -51.039 1.00 53.00 92 SER A C 1
ATOM 722 O O . SER A 1 92 ? 5.536 44.894 -50.181 1.00 53.00 92 SER A O 1
ATOM 724 N N . GLY A 1 93 ? 7.196 46.050 -51.125 1.00 49.94 93 GLY A N 1
ATOM 725 C CA . GLY A 1 93 ? 7.098 47.135 -50.147 1.00 49.94 93 GLY A CA 1
ATOM 726 C C . GLY A 1 93 ? 7.831 48.423 -50.506 1.00 49.94 93 GLY A C 1
ATOM 727 O O . GLY A 1 93 ? 8.641 48.875 -49.709 1.00 49.94 93 GLY A O 1
ATOM 728 N N . SER A 1 94 ? 7.438 49.018 -51.640 1.00 37.62 94 SER A N 1
ATOM 729 C CA . SER A 1 94 ? 7.627 50.427 -52.045 1.00 37.62 94 SER A CA 1
ATOM 730 C C . SER A 1 94 ? 8.999 50.919 -52.510 1.00 37.62 94 SER A C 1
ATOM 732 O O . SER A 1 94 ? 10.048 50.373 -52.123 1.00 37.62 94 SER A O 1
#

Radius of gyration: 30.17 Å; Cα contacts (8 Å, |Δi|>4): 12; chains: 1; bounding box: 48×64×66 Å

Nearest PDB structures (foldseek):
  5x3t-assembly1_G  TM=5.946E-01  e=4.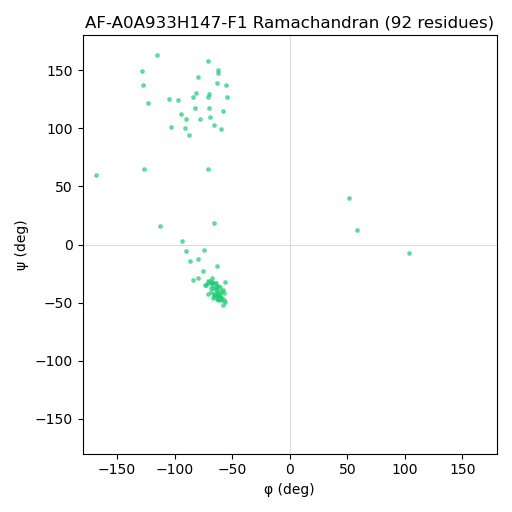450E-01  Mycobacterium tuberculosis H37Rv
  2k5j-assembly1_A  TM=5.348E-01  e=6.904E-01  Shigella flexneri 5 str. 8401
  5x3t-assembly1_E  TM=5.987E-01  e=3.212E+00  Mycobacterium tuberculosis H37Rv

Foldseek 3Di:
DDDPPDDDDDDDDDPVVQVVLVVVCVVVVHDSVVSVVVVVVVVVVVVVVVVVDDPDDDDDDPPPDDPPDDPVCPVVVVVVVVVVVVVVVVVPDD

Solvent-accessible surface area (backbone atoms only — not comparable to full-atom values): 6211 Å² total; per-residue (Å²): 132,86,75,78,89,73,80,90,79,90,79,92,73,56,70,70,58,51,50,53,45,50,53,50,10,61,77,67,74,46,51,59,68,57,42,51,52,53,51,50,53,51,50,52,54,51,51,55,52,58,73,70,50,74,81,90,75,86,80,83,73,84,81,79,67,58,93,88,64,58,82,91,45,56,67,57,59,52,56,58,57,56,57,58,55,58,65,63,61,75,76,71,77,133